Protein AF-A0A151U6A1-F1 (afdb_monomer)

Radius of gyration: 17.76 Å; Cα contacts (8 Å, |Δi|>4): 34; chains: 1; bounding box: 62×30×30 Å

Solvent-accessible surface area (backbone atoms only — not comparable to full-atom values): 5041 Å² total; per-residue (Å²): 134,88,58,65,77,62,49,54,55,50,49,54,51,50,50,55,49,52,53,55,49,51,53,55,40,60,71,39,75,80,49,30,81,76,45,46,62,58,52,52,49,50,54,38,63,43,67,35,88,92,69,80,39,22,57,40,28,74,74,72,75,42,79,83,73,82,62,87,80,72,75,72,74,50,70,72,62,52,65,69,74,103

InterPro domains:
  IPR012337 Ribonuclease H-like superfamily [SSF53098] (3-68)
  IPR036397 Ribonuclease H superfamily [G3DSA:3.30.420.10] (1-81)

Structure (mmCIF, N/CA/C/O backbone):
data_AF-A0A151U6A1-F1
#
_entry.id   AF-A0A151U6A1-F1
#
loop_
_atom_site.group_PDB
_atom_site.id
_atom_site.type_symbol
_atom_site.label_atom_id
_atom_site.label_alt_id
_atom_site.label_comp_id
_atom_site.label_asym_id
_atom_site.label_entity_id
_atom_site.label_seq_id
_atom_site.pdbx_PDB_ins_code
_atom_site.Cartn_x
_atom_site.Cartn_y
_atom_site.Cartn_z
_atom_site.occupancy
_atom_site.B_iso_or_equiv
_atom_site.auth_seq_id
_atom_site.auth_comp_id
_atom_site.auth_asym_id
_atom_site.auth_atom_id
_atom_site.pdbx_PDB_model_num
ATOM 1 N N . MET A 1 1 ? 22.901 -15.259 -3.063 1.00 45.44 1 MET A N 1
ATOM 2 C CA . MET A 1 1 ? 23.190 -14.399 -4.226 1.00 45.44 1 MET A CA 1
ATOM 3 C C . MET A 1 1 ? 22.426 -13.113 -3.978 1.00 45.44 1 MET A C 1
ATOM 5 O O . MET A 1 1 ? 21.239 -13.058 -4.257 1.00 45.44 1 MET A O 1
ATOM 9 N N . GLU A 1 2 ? 23.063 -12.157 -3.304 1.00 53.44 2 GLU A N 1
ATOM 10 C CA . GLU A 1 2 ? 22.521 -10.804 -3.134 1.00 53.44 2 GLU A CA 1
ATOM 11 C C . GLU A 1 2 ? 22.475 -10.165 -4.529 1.00 53.44 2 GLU A C 1
ATOM 13 O O . GLU A 1 2 ? 23.471 -10.229 -5.253 1.00 53.44 2 GLU A O 1
ATOM 18 N N . HIS A 1 3 ? 21.326 -9.624 -4.937 1.00 56.72 3 HIS A N 1
ATOM 19 C CA . HIS A 1 3 ? 21.159 -8.967 -6.236 1.00 56.72 3 HIS A CA 1
ATOM 20 C C . HIS A 1 3 ? 21.038 -7.450 -6.008 1.00 56.72 3 HIS A C 1
ATOM 22 O O . HIS A 1 3 ? 19.922 -6.920 -5.993 1.00 56.72 3 HIS A O 1
ATOM 28 N N . PRO A 1 4 ? 22.167 -6.746 -5.777 1.00 55.44 4 PRO A N 1
ATOM 29 C CA . PRO A 1 4 ? 22.172 -5.369 -5.274 1.00 55.44 4 PRO A CA 1
ATOM 30 C C . PRO A 1 4 ? 21.361 -4.423 -6.166 1.00 55.44 4 PRO A C 1
ATOM 32 O O . PRO A 1 4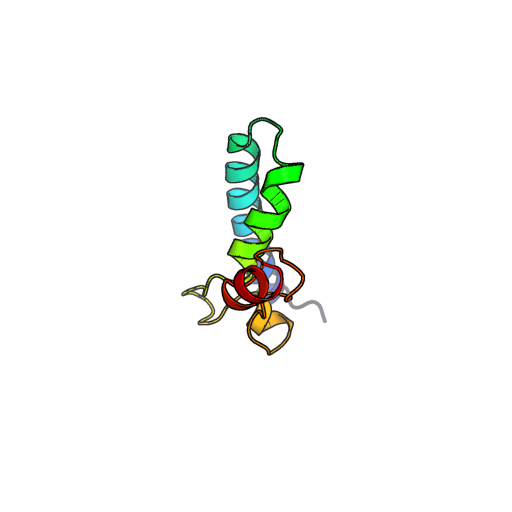 ? 20.549 -3.652 -5.680 1.00 55.44 4 PRO A O 1
ATOM 35 N N . GLN A 1 5 ? 21.433 -4.608 -7.483 1.00 58.06 5 GLN A N 1
ATOM 36 C CA . GLN A 1 5 ? 20.784 -3.738 -8.463 1.00 58.06 5 GLN A CA 1
ATOM 37 C C . GLN A 1 5 ? 19.245 -3.836 -8.485 1.00 58.06 5 GLN A C 1
ATOM 39 O O . GLN A 1 5 ? 18.565 -2.886 -8.869 1.00 58.06 5 GLN A O 1
ATOM 44 N N . THR A 1 6 ? 18.677 -4.977 -8.074 1.00 56.28 6 THR A N 1
ATOM 45 C CA . THR A 1 6 ? 17.214 -5.143 -7.939 1.00 56.28 6 THR A CA 1
ATOM 46 C C . THR A 1 6 ? 16.739 -4.644 -6.584 1.00 56.28 6 THR A C 1
ATOM 48 O O . THR A 1 6 ? 15.644 -4.090 -6.482 1.00 56.28 6 THR A O 1
ATOM 51 N N . ASN A 1 7 ? 17.579 -4.795 -5.559 1.00 66.44 7 ASN A N 1
ATOM 52 C CA . ASN A 1 7 ? 17.301 -4.259 -4.239 1.00 66.44 7 ASN A CA 1
ATOM 53 C C . ASN A 1 7 ? 17.327 -2.722 -4.248 1.00 66.44 7 ASN A C 1
ATOM 55 O O . ASN A 1 7 ? 16.417 -2.123 -3.700 1.00 66.44 7 ASN A O 1
ATOM 59 N N . ASP A 1 8 ? 18.240 -2.085 -4.987 1.00 76.81 8 ASP A N 1
ATOM 60 C CA . ASP A 1 8 ? 18.298 -0.621 -5.130 1.00 76.81 8 ASP A CA 1
ATOM 61 C C . ASP A 1 8 ? 17.003 -0.031 -5.728 1.00 76.81 8 ASP A C 1
ATOM 63 O O . ASP A 1 8 ? 16.492 0.998 -5.279 1.00 76.81 8 ASP A O 1
ATOM 67 N N . GLN A 1 9 ? 16.420 -0.696 -6.735 1.00 75.94 9 GLN A N 1
ATOM 68 C CA . GLN A 1 9 ? 15.135 -0.281 -7.315 1.00 75.94 9 GLN A CA 1
ATOM 69 C C . GLN A 1 9 ? 13.965 -0.503 -6.350 1.00 75.94 9 GLN A C 1
ATOM 71 O O . GLN A 1 9 ? 13.065 0.339 -6.265 1.00 75.94 9 GLN A O 1
ATOM 76 N N . ALA A 1 10 ? 13.969 -1.626 -5.628 1.00 75.62 10 ALA A N 1
ATOM 77 C CA . ALA A 1 10 ? 12.959 -1.923 -4.621 1.00 75.62 10 ALA A CA 1
ATOM 78 C C . ALA A 1 10 ? 13.042 -0.944 -3.438 1.00 75.62 10 ALA A C 1
ATOM 80 O O . ALA A 1 10 ? 12.015 -0.446 -2.983 1.00 75.62 10 ALA A O 1
ATOM 81 N N . GLU A 1 11 ? 14.246 -0.599 -2.990 1.00 80.06 11 GLU A N 1
ATOM 82 C CA . GLU A 1 11 ? 14.507 0.385 -1.941 1.00 80.06 11 GLU A CA 1
ATOM 83 C C . GLU A 1 11 ? 14.043 1.780 -2.355 1.00 80.06 11 GLU A C 1
ATOM 85 O O . GLU A 1 11 ? 13.299 2.412 -1.605 1.00 80.06 11 GLU A O 1
ATOM 90 N N . ALA A 1 12 ? 14.357 2.227 -3.574 1.00 82.56 12 ALA A N 1
ATOM 91 C CA . ALA A 1 12 ? 13.873 3.508 -4.091 1.00 82.56 12 ALA A CA 1
ATOM 92 C C . ALA A 1 12 ? 12.333 3.561 -4.177 1.00 82.56 12 ALA A C 1
ATOM 94 O O . ALA A 1 12 ? 11.708 4.572 -3.834 1.00 82.56 12 ALA A O 1
ATOM 95 N N . ALA A 1 13 ? 11.694 2.463 -4.598 1.00 7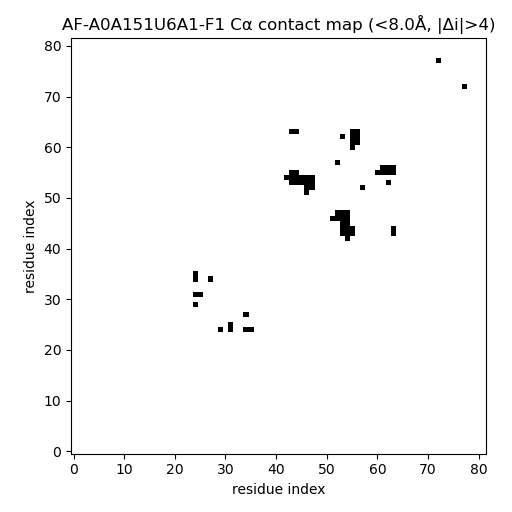7.62 13 ALA A N 1
ATOM 96 C CA . ALA A 1 13 ? 10.237 2.358 -4.626 1.00 77.62 13 ALA A CA 1
ATOM 97 C C . ALA A 1 13 ? 9.635 2.383 -3.210 1.00 77.62 13 ALA A C 1
ATOM 99 O O . ALA A 1 13 ? 8.666 3.110 -2.965 1.00 77.62 13 ALA A O 1
ATOM 100 N N .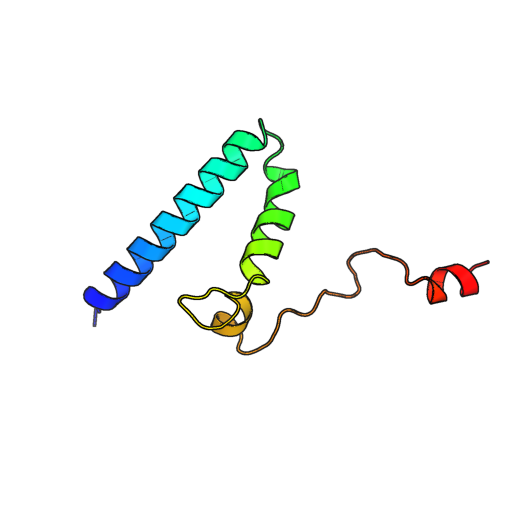 ASN A 1 14 ? 10.230 1.641 -2.273 1.00 79.12 14 ASN A N 1
ATOM 101 C CA . ASN A 1 14 ? 9.828 1.603 -0.869 1.00 79.12 14 ASN A CA 1
ATOM 102 C C . ASN A 1 14 ? 9.966 2.978 -0.212 1.00 79.12 14 ASN A C 1
ATOM 104 O O . ASN A 1 14 ? 9.060 3.420 0.498 1.00 79.12 14 ASN A O 1
ATOM 108 N N . GLU A 1 15 ? 11.044 3.703 -0.501 1.00 87.25 15 GLU A N 1
ATOM 109 C CA . GLU A 1 15 ? 11.263 5.049 0.016 1.00 87.25 15 GLU A CA 1
ATOM 110 C C . GLU A 1 15 ? 10.202 6.034 -0.500 1.00 87.25 15 GLU A C 1
ATOM 112 O O . GLU A 1 15 ? 9.631 6.809 0.273 1.00 87.25 15 GLU A O 1
ATOM 117 N N . ALA A 1 16 ? 9.862 5.975 -1.792 1.00 80.69 16 ALA A N 1
ATOM 118 C CA . ALA A 1 16 ? 8.808 6.804 -2.374 1.00 80.69 16 ALA A CA 1
ATOM 119 C C . ALA A 1 16 ? 7.429 6.522 -1.744 1.00 80.69 16 ALA A C 1
ATOM 121 O O . ALA A 1 16 ? 6.667 7.455 -1.467 1.00 80.69 16 ALA A O 1
ATOM 122 N N . ILE A 1 17 ? 7.120 5.250 -1.470 1.00 77.75 17 ILE A N 1
ATOM 123 C CA . ILE A 1 17 ? 5.887 4.834 -0.784 1.00 77.75 17 ILE A CA 1
ATOM 124 C C . ILE A 1 17 ? 5.866 5.379 0.646 1.00 77.75 17 ILE A C 1
ATOM 126 O O . ILE A 1 17 ? 4.886 6.007 1.048 1.00 77.75 17 ILE A O 1
ATOM 130 N N . LEU A 1 18 ? 6.954 5.198 1.398 1.00 82.75 18 LEU A N 1
ATOM 131 C CA . LEU A 1 18 ? 7.071 5.687 2.771 1.00 82.75 18 LEU A CA 1
ATOM 132 C C . LEU A 1 18 ? 6.941 7.210 2.851 1.00 82.75 18 LEU A C 1
ATOM 134 O O . LEU A 1 18 ? 6.298 7.719 3.771 1.00 82.75 18 LEU A O 1
ATOM 138 N N . ARG A 1 19 ? 7.510 7.952 1.896 1.00 85.69 19 ARG A N 1
ATOM 139 C CA . ARG A 1 19 ? 7.393 9.417 1.831 1.00 85.69 19 ARG A CA 1
ATOM 140 C C . ARG A 1 19 ? 5.945 9.866 1.611 1.00 85.69 19 ARG A C 1
ATOM 142 O O . ARG A 1 19 ? 5.461 10.732 2.342 1.00 85.69 19 ARG A O 1
ATOM 149 N N . GLU A 1 20 ? 5.235 9.265 0.656 1.00 81.88 20 GLU A N 1
ATOM 150 C CA . GLU A 1 20 ? 3.834 9.612 0.370 1.00 81.88 20 GLU A CA 1
ATOM 151 C C . GLU A 1 20 ? 2.896 9.204 1.517 1.00 81.88 20 GLU A C 1
ATOM 153 O O . GLU A 1 20 ? 2.024 9.983 1.912 1.00 81.88 20 GLU A O 1
ATOM 158 N N . LEU A 1 21 ? 3.118 8.031 2.120 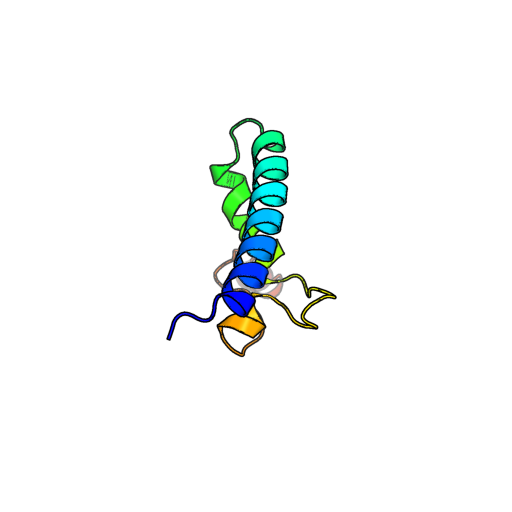1.00 79.38 21 LEU A N 1
ATOM 159 C CA . LEU A 1 21 ? 2.401 7.606 3.322 1.00 79.38 21 LEU A CA 1
ATOM 160 C C . LEU A 1 21 ? 2.623 8.601 4.462 1.00 79.38 21 LEU A C 1
ATOM 162 O O . LEU A 1 21 ? 1.654 9.134 4.991 1.00 79.38 21 LEU A O 1
ATOM 166 N N . ASN A 1 22 ? 3.871 8.943 4.788 1.00 81.12 22 ASN A N 1
ATOM 167 C CA . ASN A 1 22 ? 4.180 9.909 5.846 1.00 81.12 22 ASN A CA 1
ATOM 168 C C . ASN A 1 22 ? 3.513 11.271 5.627 1.00 81.12 22 ASN A C 1
ATOM 170 O O . ASN A 1 22 ? 3.011 11.872 6.578 1.00 81.12 22 ASN A O 1
ATOM 174 N N . LYS A 1 23 ? 3.460 11.756 4.382 1.00 83.50 23 LYS A N 1
ATOM 175 C CA . LYS A 1 23 ? 2.770 13.005 4.038 1.00 83.50 23 LYS A CA 1
ATOM 176 C C . LYS A 1 23 ? 1.270 12.923 4.343 1.00 83.50 23 LYS A C 1
ATOM 178 O O . LYS A 1 23 ? 0.721 13.825 4.975 1.00 83.50 23 LYS A O 1
ATOM 183 N N . ARG A 1 24 ? 0.611 11.829 3.953 1.00 76.88 24 ARG A N 1
ATOM 184 C CA . ARG A 1 24 ? -0.820 11.604 4.225 1.00 76.88 24 ARG A CA 1
ATOM 185 C C . ARG A 1 24 ? -1.109 11.388 5.711 1.00 76.88 24 ARG A C 1
ATOM 187 O O . ARG A 1 24 ? -2.085 11.930 6.220 1.00 76.88 24 ARG A O 1
ATOM 194 N N . LEU A 1 25 ? -0.238 10.667 6.417 1.00 77.00 25 LEU A N 1
ATOM 195 C CA . LEU A 1 25 ? -0.346 10.416 7.859 1.00 77.00 25 LEU A CA 1
ATOM 196 C C . LEU A 1 25 ? -0.186 11.710 8.672 1.00 77.00 25 LEU A C 1
ATOM 198 O O . LEU A 1 25 ? -0.954 11.944 9.604 1.00 77.00 25 LEU A O 1
ATOM 202 N N . ARG A 1 26 ? 0.747 12.596 8.290 1.00 77.12 26 ARG A N 1
ATOM 20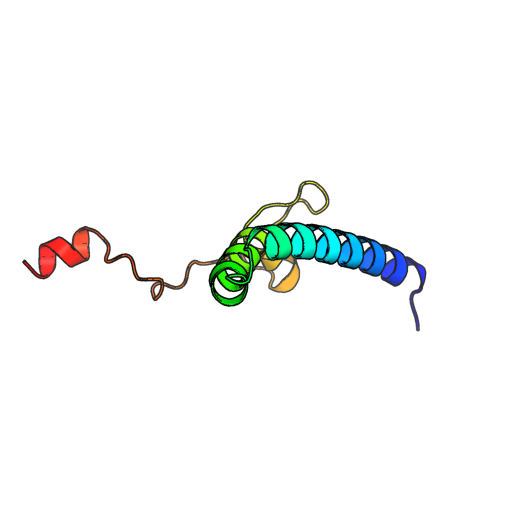3 C CA . ARG A 1 26 ? 0.887 13.937 8.893 1.00 77.12 26 ARG A CA 1
ATOM 204 C C . ARG A 1 26 ? -0.365 14.788 8.682 1.00 77.12 26 ARG A C 1
ATOM 206 O O . ARG A 1 26 ? -0.823 15.443 9.617 1.00 77.12 26 ARG A O 1
ATOM 213 N N . ASN A 1 27 ? -0.960 14.725 7.491 1.00 76.50 27 ASN A N 1
ATOM 214 C CA . ASN A 1 27 ? -2.209 15.429 7.191 1.00 76.50 27 ASN A CA 1
ATOM 215 C C . ASN A 1 27 ? -3.407 14.892 7.991 1.00 76.50 27 ASN A C 1
ATOM 217 O O . ASN A 1 27 ? -4.335 15.648 8.265 1.00 76.50 27 ASN A O 1
ATOM 221 N N . ALA A 1 28 ? -3.371 13.628 8.423 1.00 75.19 28 ALA A N 1
ATOM 222 C CA . ALA A 1 28 ? -4.418 13.022 9.242 1.00 75.19 28 ALA A CA 1
ATOM 223 C C . ALA A 1 28 ? -4.436 13.511 10.710 1.00 75.19 28 ALA A C 1
ATOM 225 O O . ALA A 1 28 ? -5.275 13.050 11.477 1.00 75.19 28 ALA A O 1
ATOM 226 N N . LYS A 1 29 ? -3.539 14.425 11.131 1.00 78.31 29 LYS A N 1
ATOM 227 C CA . LYS A 1 29 ? -3.530 15.080 12.464 1.00 78.31 29 LYS A CA 1
ATOM 228 C C . LYS A 1 29 ? -3.718 14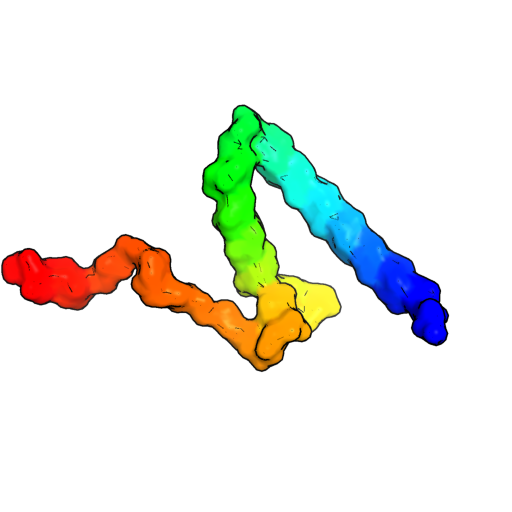.118 13.659 1.00 78.31 29 LYS A C 1
ATOM 230 O O . LYS A 1 29 ? -4.416 14.438 14.615 1.00 78.31 29 LYS A O 1
ATOM 235 N N . GLY A 1 30 ? -3.121 12.925 13.605 1.00 76.44 30 GLY A N 1
ATOM 236 C CA . GLY A 1 30 ? -3.239 11.909 14.666 1.00 76.44 30 GLY A CA 1
ATOM 237 C C . GLY A 1 30 ? -4.406 10.923 14.508 1.00 76.44 30 GLY A C 1
ATOM 238 O O . GLY A 1 30 ? -4.423 9.902 15.183 1.00 76.44 30 GLY A O 1
ATOM 239 N N . GLN A 1 31 ? -5.315 11.135 13.552 1.00 80.00 31 GLN A N 1
ATOM 240 C CA . GLN A 1 31 ? -6.372 10.181 13.173 1.00 80.00 31 GLN A CA 1
ATOM 241 C C . GLN A 1 31 ? -5.886 9.117 12.179 1.00 80.00 31 GLN A C 1
ATOM 243 O O . GLN A 1 31 ? -6.671 8.385 11.577 1.00 80.00 31 GLN A O 1
ATOM 248 N N . TRP A 1 32 ? -4.572 9.023 11.997 1.00 77.56 32 TRP A N 1
ATOM 249 C CA . TRP A 1 32 ? -3.957 8.102 11.063 1.00 77.56 32 TRP A CA 1
ATOM 250 C C . TRP A 1 32 ? -4.341 6.626 11.267 1.00 77.56 32 TRP A C 1
ATOM 252 O O . TRP A 1 32 ? -4.498 5.967 10.243 1.00 77.56 32 TRP A O 1
ATOM 262 N N . PRO A 1 33 ? -4.596 6.096 12.487 1.00 80.12 33 PRO A N 1
ATOM 263 C CA . PRO A 1 33 ? -5.023 4.703 12.642 1.00 80.12 33 PRO A CA 1
ATOM 264 C C . PRO A 1 33 ? -6.369 4.419 11.963 1.00 80.12 33 PRO A C 1
ATOM 266 O O . PRO A 1 33 ? -6.588 3.318 11.470 1.00 80.12 33 PRO A O 1
ATOM 269 N N . TYR A 1 34 ? -7.247 5.424 11.876 1.00 79.81 34 TYR A N 1
ATOM 270 C CA . TYR A 1 34 ? -8.543 5.319 11.202 1.00 79.81 34 TYR A CA 1
ATOM 271 C C . TYR A 1 34 ? -8.436 5.521 9.683 1.00 79.81 34 TYR A C 1
ATOM 273 O O . TYR A 1 34 ? -9.226 4.966 8.928 1.00 79.81 34 TYR A O 1
ATOM 281 N N . ALA A 1 35 ? -7.450 6.296 9.219 1.00 78.00 35 ALA A N 1
ATOM 282 C CA . ALA A 1 35 ? -7.237 6.570 7.795 1.00 78.00 35 ALA A CA 1
ATOM 283 C C . ALA A 1 35 ? -6.337 5.533 7.100 1.00 78.00 35 ALA A C 1
ATOM 285 O O . ALA A 1 35 ? -6.430 5.345 5.886 1.00 78.00 35 ALA A O 1
ATOM 286 N N . LEU A 1 36 ? -5.457 4.865 7.851 1.00 80.62 36 LEU A N 1
ATOM 287 C CA . LEU A 1 36 ? -4.460 3.933 7.329 1.00 80.62 36 LEU A CA 1
ATOM 288 C C . LEU A 1 36 ? -5.076 2.768 6.536 1.00 80.62 36 LEU A C 1
ATOM 290 O O . LEU A 1 36 ? -4.586 2.526 5.431 1.00 80.62 36 LEU A O 1
ATOM 294 N N . PRO A 1 37 ? -6.147 2.089 7.003 1.00 82.12 37 PRO A N 1
ATOM 295 C CA . PRO A 1 37 ? -6.763 1.008 6.234 1.00 82.12 37 PRO A CA 1
ATOM 296 C C . PRO A 1 37 ? -7.251 1.489 4.863 1.00 82.12 37 PRO A C 1
ATOM 298 O O . PRO A 1 37 ? -6.980 0.850 3.849 1.00 82.12 37 PRO A O 1
ATOM 301 N N . SER A 1 38 ? -7.880 2.666 4.810 1.00 78.88 38 SER A N 1
ATOM 302 C CA . SER A 1 38 ? -8.370 3.271 3.567 1.00 78.88 38 SER A CA 1
ATOM 303 C C . SER A 1 38 ? -7.234 3.677 2.626 1.00 78.88 38 SER A C 1
ATOM 305 O O . SER A 1 38 ? -7.329 3.487 1.415 1.00 78.88 38 SER A O 1
ATOM 307 N N . ILE A 1 39 ? -6.133 4.214 3.160 1.00 79.56 39 ILE A N 1
ATOM 308 C CA . ILE A 1 39 ? -4.960 4.598 2.362 1.00 79.56 39 ILE A CA 1
ATOM 309 C C . ILE A 1 39 ? -4.288 3.360 1.754 1.00 79.56 39 ILE A C 1
ATOM 311 O O . ILE A 1 39 ? -3.968 3.367 0.564 1.00 79.56 39 ILE A O 1
ATOM 315 N N . LEU A 1 40 ? -4.103 2.300 2.546 1.00 82.88 40 LEU A N 1
ATOM 316 C CA . LEU A 1 40 ? -3.552 1.027 2.074 1.00 82.88 40 LEU A CA 1
ATOM 317 C C . LEU A 1 40 ? -4.463 0.380 1.030 1.00 82.88 40 LEU A C 1
ATOM 319 O O . LEU A 1 40 ? -3.979 -0.103 0.010 1.00 82.88 40 LEU A O 1
ATOM 323 N N . TRP A 1 41 ? -5.779 0.441 1.237 1.00 81.62 41 TRP A N 1
ATOM 324 C CA . TRP A 1 41 ? -6.759 -0.046 0.273 1.00 81.62 41 TRP A CA 1
ATOM 325 C C . TRP A 1 41 ? -6.633 0.653 -1.085 1.00 81.62 41 TRP A C 1
ATOM 327 O O . TRP A 1 41 ? -6.482 -0.002 -2.117 1.00 81.62 41 TRP A O 1
ATOM 337 N N . VAL A 1 42 ? -6.622 1.990 -1.090 1.00 83.56 42 VAL A N 1
ATOM 338 C CA . VAL A 1 42 ? -6.447 2.783 -2.316 1.00 83.56 42 VAL A CA 1
ATOM 339 C C . VAL A 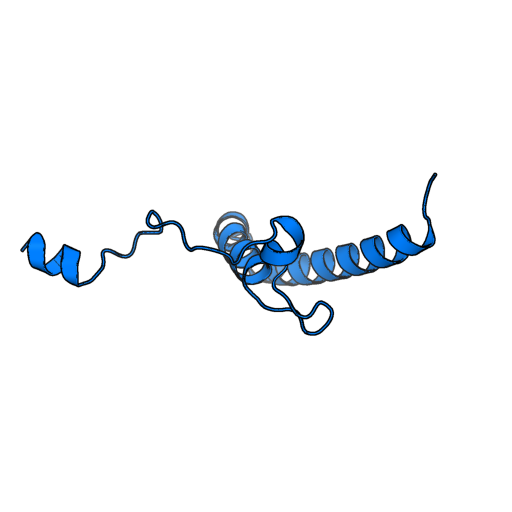1 42 ? -5.118 2.452 -2.990 1.00 83.56 42 VAL A C 1
ATOM 341 O O . VAL A 1 42 ? -5.078 2.271 -4.206 1.00 83.56 42 VAL A O 1
ATOM 344 N N . TYR A 1 43 ? -4.038 2.332 -2.217 1.00 82.75 43 TYR A N 1
ATOM 345 C CA . TYR A 1 43 ? -2.729 1.965 -2.747 1.00 82.75 43 TYR A CA 1
ATOM 346 C C . TYR A 1 43 ? -2.752 0.590 -3.435 1.00 82.75 43 TYR A C 1
ATOM 348 O O . TYR A 1 43 ? -2.279 0.473 -4.563 1.00 82.75 43 TYR A O 1
ATOM 356 N N . HIS A 1 44 ? -3.359 -0.423 -2.811 1.00 81.50 44 HIS A N 1
ATOM 357 C CA . HIS A 1 44 ? -3.469 -1.771 -3.374 1.00 81.50 44 HIS A CA 1
ATOM 358 C C . HIS A 1 44 ? -4.342 -1.847 -4.629 1.00 81.50 44 HIS A C 1
ATOM 360 O O . HIS A 1 44 ? -4.064 -2.677 -5.493 1.00 81.50 44 HIS A O 1
ATOM 366 N N . CYS A 1 45 ? -5.366 -0.996 -4.744 1.00 80.38 45 CYS A N 1
ATOM 367 C CA . CYS A 1 45 ? -6.322 -1.024 -5.854 1.00 80.38 45 CYS A CA 1
ATOM 368 C C . CYS A 1 45 ? -5.953 -0.119 -7.034 1.00 80.38 45 CYS A C 1
ATOM 370 O O . CYS A 1 45 ? -6.510 -0.286 -8.115 1.00 80.38 45 CYS A O 1
ATOM 372 N N . THR A 1 46 ? -5.062 0.860 -6.856 1.00 82.00 46 THR A N 1
ATOM 373 C CA . THR A 1 46 ? -4.781 1.851 -7.907 1.00 82.00 46 THR A CA 1
ATOM 374 C C . THR A 1 46 ? -3.763 1.302 -8.912 1.00 82.00 46 THR A C 1
ATOM 376 O O . THR A 1 46 ? -2.638 0.984 -8.513 1.00 82.00 46 THR A O 1
ATOM 379 N N . PRO A 1 47 ? -4.099 1.216 -10.215 1.00 79.00 47 PRO A N 1
ATOM 380 C CA . PRO A 1 47 ? -3.142 0.830 -11.245 1.00 79.00 47 PRO A CA 1
ATOM 381 C C . PRO A 1 47 ? -1.997 1.838 -11.311 1.00 79.00 47 PRO A C 1
ATOM 383 O O . PRO A 1 47 ? -2.215 3.051 -11.346 1.00 79.00 47 PRO A O 1
ATOM 386 N N . ARG A 1 48 ? -0.760 1.344 -11.321 1.00 79.00 48 ARG A N 1
ATOM 387 C CA . ARG A 1 48 ? 0.431 2.195 -11.363 1.00 79.00 48 ARG A CA 1
ATOM 388 C C . ARG A 1 48 ? 0.963 2.254 -12.799 1.00 79.00 48 ARG A C 1
ATOM 390 O O . ARG A 1 48 ? 1.251 1.199 -13.364 1.00 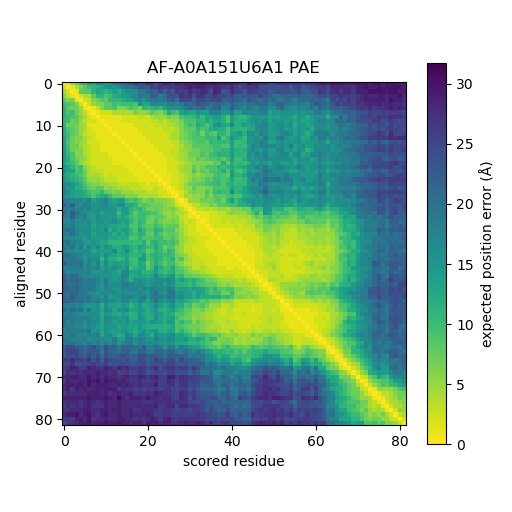79.00 48 ARG A O 1
ATOM 397 N N . PRO A 1 49 ? 1.168 3.452 -13.381 1.00 73.44 49 PRO A N 1
ATOM 398 C CA . PRO A 1 49 ? 1.702 3.593 -14.741 1.00 73.44 49 PRO A CA 1
ATOM 399 C C . PRO A 1 49 ? 3.061 2.909 -14.932 1.00 73.44 49 PRO A C 1
ATOM 401 O O . PRO A 1 49 ? 3.351 2.391 -16.002 1.00 73.44 49 PRO A O 1
ATOM 404 N N . SER A 1 50 ? 3.872 2.868 -13.871 1.00 74.31 50 SER A N 1
ATOM 405 C CA . SER A 1 50 ? 5.199 2.247 -13.857 1.00 74.31 50 SER A CA 1
ATOM 406 C C . SER A 1 50 ? 5.182 0.722 -13.960 1.00 74.31 50 SER A C 1
ATOM 408 O O . SER A 1 50 ? 6.162 0.143 -14.408 1.00 74.31 50 SER A O 1
ATOM 410 N N . THR A 1 51 ? 4.112 0.063 -13.512 1.00 69.75 51 THR A N 1
ATOM 411 C CA . THR A 1 51 ? 4.044 -1.406 -13.417 1.00 69.75 51 THR A CA 1
ATOM 412 C C . THR A 1 51 ? 2.867 -2.009 -14.184 1.00 69.75 51 THR A C 1
ATOM 414 O O . THR A 1 51 ? 2.660 -3.214 -14.115 1.00 69.75 51 THR A O 1
ATOM 417 N N . GLN A 1 52 ? 2.101 -1.189 -14.921 1.00 77.56 52 GLN A N 1
ATOM 418 C CA . GLN A 1 52 ? 0.962 -1.595 -15.765 1.00 77.56 52 GLN A CA 1
ATOM 419 C C . GLN A 1 52 ? -0.083 -2.478 -15.049 1.00 77.56 52 GLN A C 1
ATOM 421 O O . GLN A 1 52 ? -0.840 -3.212 -15.678 1.00 77.56 52 GLN A O 1
ATOM 426 N N . GLY A 1 53 ? -0.146 -2.393 -13.720 1.00 77.88 53 GLY A N 1
ATOM 427 C CA . GLY A 1 53 ? -0.983 -3.235 -12.875 1.00 77.88 53 GLY A CA 1
ATOM 428 C C . GLY A 1 53 ? -1.154 -2.636 -11.485 1.00 77.88 53 GLY A C 1
ATOM 429 O O . GLY A 1 53 ? -0.470 -1.677 -11.108 1.00 77.88 53 GLY A O 1
ATOM 430 N N . THR A 1 54 ? -2.101 -3.173 -10.722 1.00 84.31 54 THR A N 1
ATOM 431 C CA . THR A 1 54 ? -2.271 -2.804 -9.314 1.00 84.31 54 THR A CA 1
ATOM 432 C C . THR A 1 54 ? -1.216 -3.524 -8.466 1.00 84.31 54 THR A C 1
ATOM 434 O O . THR A 1 54 ? -0.858 -4.660 -8.793 1.00 84.31 54 THR A O 1
ATOM 437 N N . PRO A 1 55 ? -0.711 -2.922 -7.373 1.00 83.19 55 PRO A N 1
ATOM 438 C CA . PRO A 1 55 ? 0.230 -3.601 -6.482 1.00 83.19 55 PRO A CA 1
ATOM 439 C C . PRO A 1 55 ? -0.274 -4.972 -6.013 1.00 83.19 55 PRO A C 1
ATOM 441 O O . PRO A 1 55 ? 0.478 -5.938 -6.028 1.00 83.19 55 PRO A O 1
ATOM 444 N N . TYR A 1 56 ? -1.569 -5.090 -5.701 1.00 79.19 56 TYR A N 1
ATOM 445 C CA . TYR A 1 56 ? -2.169 -6.358 -5.288 1.00 79.19 56 TYR A CA 1
ATOM 446 C C . TYR A 1 56 ? -2.096 -7.438 -6.376 1.00 79.19 56 TYR A C 1
ATOM 448 O O . TYR A 1 56 ? -1.718 -8.572 -6.089 1.00 79.19 56 TYR A O 1
ATOM 456 N N . ARG A 1 57 ? -2.387 -7.087 -7.636 1.00 80.56 57 ARG A N 1
ATOM 457 C CA . ARG A 1 57 ? -2.294 -8.025 -8.763 1.00 80.56 57 ARG A CA 1
ATOM 458 C C . ARG A 1 57 ? -0.871 -8.506 -8.993 1.00 80.56 57 ARG A C 1
ATOM 460 O O . ARG A 1 57 ? -0.670 -9.665 -9.328 1.00 80.56 57 ARG A O 1
ATOM 467 N N . LEU A 1 58 ? 0.108 -7.633 -8.787 1.00 81.38 58 LEU A N 1
ATOM 468 C CA . LEU A 1 58 ? 1.520 -7.981 -8.928 1.00 81.38 58 LEU A CA 1
ATOM 469 C C . LEU A 1 58 ? 1.994 -8.916 -7.807 1.00 81.38 58 LEU A C 1
ATOM 471 O O . LEU A 1 58 ? 2.844 -9.764 -8.052 1.00 81.38 58 LEU A O 1
ATOM 475 N N . THR A 1 59 ? 1.435 -8.793 -6.601 1.00 79.94 59 THR A N 1
ATOM 476 C CA . THR A 1 59 ? 1.784 -9.655 -5.461 1.00 79.94 59 THR A CA 1
ATOM 477 C C . THR A 1 59 ? 1.064 -11.003 -5.489 1.00 79.94 59 THR A C 1
ATOM 479 O O . THR A 1 59 ? 1.682 -12.027 -5.217 1.00 79.94 59 THR A O 1
ATOM 482 N N . TYR A 1 60 ? -0.232 -11.018 -5.805 1.00 81.75 60 TYR A N 1
ATOM 483 C CA . TYR A 1 60 ? -1.087 -12.203 -5.648 1.00 81.75 60 TYR A CA 1
ATOM 484 C C . TYR A 1 60 ? -1.561 -12.810 -6.975 1.00 81.75 60 TYR A C 1
ATOM 486 O O . TYR A 1 60 ? -2.238 -13.834 -6.974 1.00 81.75 60 TYR A O 1
ATOM 494 N N . GLY A 1 61 ? -1.241 -12.191 -8.114 1.00 82.62 61 GLY A N 1
ATOM 495 C CA . GLY A 1 61 ? -1.622 -12.677 -9.444 1.00 82.62 61 GLY A CA 1
ATOM 496 C C . GLY A 1 61 ? -3.097 -12.471 -9.816 1.00 82.62 61 GLY A C 1
ATOM 497 O O . GLY A 1 61 ? -3.506 -12.879 -10.900 1.00 82.62 61 GLY A O 1
ATOM 498 N N . ALA A 1 62 ? -3.898 -11.828 -8.960 1.00 79.38 62 ALA A N 1
ATOM 499 C CA . ALA A 1 62 ? -5.335 -11.622 -9.156 1.00 79.38 62 ALA A CA 1
ATOM 500 C C . ALA A 1 62 ? -5.749 -10.169 -8.879 1.00 79.38 62 ALA A C 1
ATOM 502 O O . ALA A 1 62 ? -5.083 -9.456 -8.133 1.00 79.38 62 ALA A O 1
ATOM 503 N N . ASP A 1 63 ? -6.851 -9.718 -9.479 1.00 78.19 63 ASP A N 1
ATOM 504 C CA . ASP A 1 63 ? -7.403 -8.390 -9.192 1.00 78.19 63 ASP A CA 1
ATOM 505 C C . ASP A 1 63 ? -7.954 -8.306 -7.760 1.00 78.19 63 ASP A C 1
ATOM 507 O O . ASP A 1 63 ? -8.412 -9.303 -7.196 1.00 78.1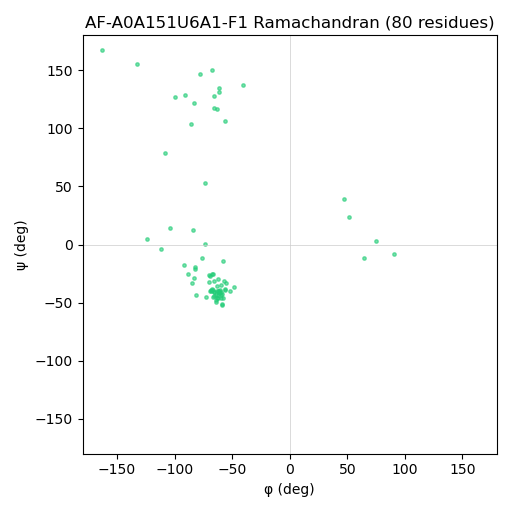9 63 ASP A O 1
ATOM 511 N N . VAL A 1 64 ? -7.915 -7.106 -7.164 1.00 73.75 64 VAL A N 1
ATOM 512 C CA . VAL A 1 64 ? -8.499 -6.876 -5.835 1.00 73.75 64 VAL A CA 1
ATOM 513 C C . VAL A 1 64 ? -10.001 -7.118 -5.912 1.00 73.75 64 VAL A C 1
ATOM 515 O O . VAL A 1 64 ? -10.717 -6.375 -6.582 1.00 73.75 64 VAL A O 1
ATOM 518 N N . MET A 1 65 ? -10.492 -8.116 -5.181 1.00 69.94 65 MET A N 1
ATOM 519 C CA . MET A 1 65 ? -11.919 -8.253 -4.912 1.00 69.94 65 MET A CA 1
ATOM 520 C C . MET A 1 65 ? -12.257 -7.516 -3.617 1.00 69.94 65 MET A C 1
ATOM 522 O O . MET A 1 65 ? -11.608 -7.724 -2.594 1.00 69.94 65 MET A O 1
ATOM 526 N N . ILE A 1 66 ? -13.271 -6.646 -3.657 1.00 63.22 66 ILE A N 1
ATOM 527 C CA . ILE A 1 66 ? -13.856 -6.078 -2.438 1.00 63.22 66 ILE A CA 1
ATOM 528 C C . ILE A 1 66 ? -14.512 -7.248 -1.688 1.00 63.22 66 ILE A C 1
ATOM 530 O O . ILE A 1 66 ? -15.433 -7.854 -2.246 1.00 63.22 66 ILE A O 1
ATOM 534 N N . PRO A 1 67 ? -14.075 -7.608 -0.467 1.00 53.66 67 PRO A N 1
ATOM 535 C CA . PRO A 1 67 ? -14.788 -8.610 0.309 1.00 53.66 67 PRO A CA 1
ATOM 536 C C . PRO A 1 67 ? -16.209 -8.104 0.581 1.00 53.66 67 PRO A C 1
ATOM 538 O O . PRO A 1 67 ? -16.410 -6.953 0.966 1.00 53.66 67 PRO A O 1
ATOM 541 N N . VAL A 1 68 ? -17.203 -8.975 0.390 1.00 51.88 68 VAL A N 1
ATOM 542 C CA . VAL A 1 68 ? -18.640 -8.674 0.573 1.00 51.88 68 VAL A CA 1
ATOM 543 C C . VAL A 1 68 ? -18.979 -8.177 1.992 1.00 51.88 68 VAL A C 1
ATOM 545 O O . VAL A 1 68 ? -20.052 -7.634 2.236 1.00 51.88 68 VAL A O 1
ATOM 548 N N . GLU A 1 69 ? -18.047 -8.350 2.927 1.00 50.12 69 GLU A N 1
ATOM 549 C CA . GLU A 1 69 ? -18.099 -7.930 4.328 1.00 50.12 69 GLU A CA 1
ATOM 550 C C . GLU A 1 69 ? -17.869 -6.424 4.525 1.00 50.12 69 GLU A C 1
ATOM 552 O O . GLU A 1 69 ? -18.178 -5.902 5.596 1.00 50.12 69 GLU A O 1
ATOM 557 N N . ALA A 1 70 ? -17.425 -5.690 3.495 1.00 54.97 70 ALA A N 1
ATOM 558 C CA . ALA A 1 70 ? -17.400 -4.226 3.470 1.00 54.97 70 ALA A CA 1
ATOM 559 C C . ALA A 1 70 ? -18.817 -3.626 3.298 1.00 54.97 70 ALA A C 1
ATOM 561 O O . ALA A 1 70 ? -19.074 -2.831 2.402 1.00 54.97 70 ALA A O 1
ATOM 562 N N . GLY A 1 71 ? -19.751 -4.044 4.154 1.00 53.50 71 GLY A N 1
ATOM 563 C CA . GLY A 1 71 ? -20.705 -3.183 4.860 1.00 53.50 71 GLY A CA 1
ATOM 564 C C . GLY A 1 71 ? -21.766 -2.367 4.117 1.00 53.50 71 GLY A C 1
ATOM 565 O O . GLY A 1 71 ? -22.668 -1.878 4.788 1.00 53.50 71 GLY A O 1
ATOM 566 N N . GLU A 1 72 ? -21.753 -2.214 2.799 1.00 55.75 72 GLU A N 1
ATOM 567 C CA . GLU A 1 72 ? -22.872 -1.583 2.093 1.00 55.75 72 GLU A CA 1
ATOM 568 C C . GLU A 1 72 ? -23.917 -2.663 1.805 1.00 55.75 72 GLU A C 1
ATOM 570 O O . GLU A 1 72 ? -23.760 -3.507 0.917 1.00 55.75 72 GLU A O 1
ATOM 575 N N . LYS A 1 73 ? -25.010 -2.673 2.584 1.00 52.28 73 LYS A N 1
ATOM 576 C CA . LYS A 1 73 ? -26.183 -3.489 2.249 1.00 52.28 73 LYS A CA 1
ATOM 577 C C . LYS A 1 73 ? -26.617 -3.083 0.843 1.00 52.28 73 LYS A C 1
ATOM 579 O O . LYS A 1 73 ? -27.211 -2.019 0.676 1.00 52.28 73 LYS A O 1
ATOM 584 N N . SER A 1 74 ? -26.350 -3.941 -0.144 1.00 59.09 74 SER A N 1
ATOM 585 C CA . SER A 1 74 ? -26.902 -3.821 -1.496 1.00 59.09 74 SER A CA 1
ATOM 586 C C . SER A 1 74 ? -28.367 -3.387 -1.410 1.00 59.09 74 SER A C 1
ATOM 588 O O . SER A 1 74 ? -29.109 -3.918 -0.580 1.00 59.09 74 SER A O 1
ATOM 590 N N . HIS A 1 75 ? -28.798 -2.453 -2.262 1.00 60.69 75 HIS A N 1
ATOM 591 C CA . HIS A 1 75 ? -30.186 -1.967 -2.310 1.00 60.69 75 HIS A CA 1
ATOM 592 C C . HIS A 1 75 ? -31.197 -3.129 -2.324 1.00 60.69 75 HIS A C 1
ATOM 594 O O . HIS A 1 75 ? -32.202 -3.113 -1.620 1.00 60.69 75 HIS A O 1
ATOM 600 N N . ARG A 1 76 ? -30.851 -4.222 -3.016 1.00 57.69 76 ARG A N 1
ATOM 601 C CA . ARG A 1 76 ? -31.633 -5.463 -3.057 1.00 57.69 76 ARG A CA 1
ATOM 602 C C . ARG A 1 76 ? -31.841 -6.108 -1.679 1.00 57.69 76 ARG A C 1
ATOM 604 O O . ARG A 1 76 ? -32.887 -6.692 -1.427 1.00 57.69 76 ARG A O 1
ATOM 611 N N . ARG A 1 77 ? -30.855 -6.020 -0.783 1.00 56.31 77 ARG A N 1
ATOM 612 C CA . ARG A 1 77 ? -30.917 -6.549 0.589 1.00 56.31 77 ARG A CA 1
ATOM 613 C C . ARG A 1 77 ? -31.628 -5.598 1.553 1.00 56.31 77 ARG A C 1
ATOM 615 O O . ARG A 1 77 ? -32.112 -6.063 2.580 1.00 56.31 77 ARG A O 1
ATOM 622 N N . GLN A 1 78 ? -31.717 -4.307 1.231 1.00 60.12 78 GLN A N 1
ATOM 623 C CA . GLN A 1 78 ? -32.552 -3.355 1.974 1.00 60.12 78 GLN A CA 1
ATOM 624 C C . GLN A 1 78 ? -34.040 -3.595 1.681 1.00 60.12 78 GLN A C 1
ATOM 626 O O . GLN A 1 78 ? -34.816 -3.727 2.616 1.00 60.12 78 GLN A O 1
ATOM 631 N N . VAL A 1 79 ? -34.401 -3.786 0.406 1.00 60.97 79 VAL A N 1
ATOM 632 C CA . VAL A 1 79 ? -35.788 -4.028 -0.049 1.00 60.97 79 VAL A CA 1
ATOM 633 C C . VAL A 1 79 ? -36.355 -5.381 0.408 1.00 60.97 79 VAL A C 1
ATOM 635 O O . VAL A 1 79 ? -37.559 -5.541 0.526 1.00 60.97 79 VAL A O 1
ATOM 638 N N . PHE A 1 80 ? -35.511 -6.381 0.670 1.00 61.03 80 PHE A N 1
ATOM 639 C CA . PHE A 1 80 ? -35.983 -7.690 1.146 1.00 61.03 80 PHE A CA 1
ATOM 640 C C . PHE A 1 80 ? -36.239 -7.739 2.664 1.00 61.03 80 PHE A C 1
ATOM 642 O O . PHE A 1 80 ? -36.914 -8.644 3.137 1.00 61.03 80 PHE A O 1
ATOM 649 N N . ASN A 1 81 ? -35.670 -6.805 3.436 1.00 57.25 81 ASN A N 1
ATOM 650 C CA . ASN A 1 81 ? -35.859 -6.725 4.893 1.00 57.25 81 ASN A CA 1
ATOM 651 C C . ASN A 1 81 ? -36.823 -5.594 5.302 1.00 57.25 81 ASN A C 1
ATOM 653 O O . ASN A 1 81 ? -36.833 -5.211 6.472 1.00 57.25 81 ASN A O 1
ATOM 657 N N . SER A 1 82 ? -37.571 -5.040 4.344 1.00 51.69 82 SER A N 1
ATOM 658 C CA . SER A 1 82 ? -38.669 -4.091 4.561 1.00 51.69 82 SER A CA 1
ATOM 659 C C . SER A 1 82 ? -40.015 -4.786 4.460 1.00 51.69 82 SER A C 1
ATOM 661 O O . SER A 1 82 ? -40.149 -5.588 3.508 1.00 51.69 82 SER A O 1
#

Organism: Cajanus cajan (NCBI:txid3821)

Nearest PDB structures (foldseek):
  4ikf-assembly1_B  TM=5.738E-01  e=3.428E-02  Human spumaretrovirus
  3s3o-assembly1_B-2  TM=5.684E-01  e=4.515E-02  Human spumaretrovirus
  3s3n-assembly1_B-2  TM=5.727E-01  e=9.628E-02  Human spumaretrovirus
  3oyi-assembly1_B  TM=5.703E-01  e=1.031E-01  Human spumaretrovirus
  3oyj-assembly1_A-2  TM=5.502E-01  e=1.670E-01  Human spumaretrovirus

Mean predicted aligned error: 14.02 Å

Sequence (82 aa):
MEHPQTNDQAEAANEAILRELNKRLRNAKGQWPYALPSILWVYHCTPRPSTQGTPYRLTYGADVMIPVEAGEKSHRRQVFNS

Foldseek 3Di:
DDPVVVVVVVVVVVVVVVVVLVVVCVVCVPVCVVCVVVVVVCQQQDQDPVPRGGPVCVVPVDHDDDPPPPDDCDPVNVVVVD

Secondary structure (DSSP, 8-state):
---HHHHHHHHHHHHHHHHHHHHHHHHTTT-HHHHHHHHHHHHHHSPBTTTTB-HHHHHHSSPPPPPTTS----HHHHHTT-

pLDDT: mean 72.61, std 11.11, range [45.44, 87.25]